Protein AF-A0A7V7VJ32-F1 (afdb_monomer)

Secondary structure (DSSP, 8-state):
-EEEETTEEEEE----------S--PPPP-HHHHHHHHHTT----HHHHHHHHHHHHTT---

Mean predicted aligned error: 13.53 Å

Solvent-accessible surface area (backbone atoms only — not comparable to full-atom values): 4224 Å² total; per-residue (Å²): 101,77,42,69,57,95,91,38,79,78,49,69,65,69,82,83,76,78,65,77,70,68,94,58,76,78,76,79,76,64,58,65,61,50,49,39,73,76,51,57,87,74,76,80,51,72,69,56,51,51,52,54,53,56,58,58,59,68,69,72,80,123

Radius of gyration: 24.65 Å; Cα contacts (8 Å, |Δi|>4): 20; chains: 1; bounding box: 42×33×52 Å

pLDDT: mean 85.62, std 12.54, range [55.03, 96.94]

Foldseek 3Di:
DFDDDPPHTDGDDDPPDPDPPPPDDDPDDPPVVVCCVVQNPDDDDPVRVVVVVVVVVVPPPD

Sequence (62 aa):
MSISKRGRIIATLVPALVAPLASGEPAKPDIMARLRATWGERVFTLKEVAAMRAEELKGEEG

Structure (mmCIF, N/CA/C/O backbone):
data_AF-A0A7V7VJ32-F1
#
_entry.id   AF-A0A7V7VJ32-F1
#
loop_
_atom_site.group_PDB
_atom_site.id
_atom_site.type_symbol
_atom_site.label_atom_id
_atom_site.label_alt_id
_atom_site.label_comp_id
_atom_site.label_asym_id
_atom_site.label_entity_id
_atom_site.label_seq_id
_atom_site.pdbx_PDB_ins_code
_atom_site.Cartn_x
_atom_site.Cartn_y
_atom_site.Cartn_z
_atom_site.occupancy
_atom_site.B_iso_or_equiv
_atom_site.auth_seq_id
_atom_site.auth_comp_id
_atom_site.auth_asym_id
_atom_site.auth_atom_id
_atom_site.pdbx_PDB_model_num
ATOM 1 N N . MET A 1 1 ? 21.261 12.217 -34.925 1.00 80.25 1 MET A N 1
ATOM 2 C CA . MET A 1 1 ? 2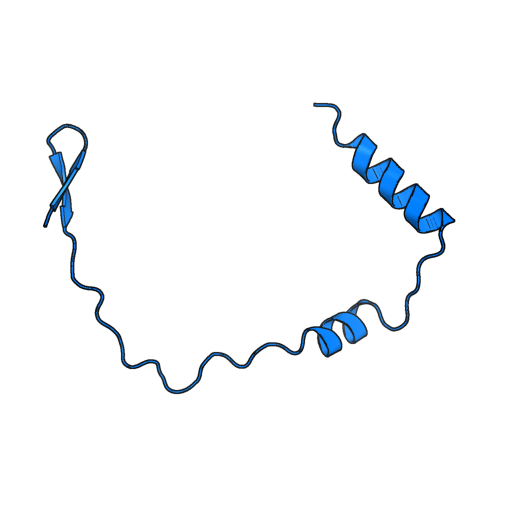1.188 13.397 -34.030 1.00 80.25 1 MET A CA 1
ATOM 3 C C . MET A 1 1 ? 22.074 13.115 -32.820 1.00 80.25 1 MET A C 1
ATOM 5 O O . MET A 1 1 ? 21.977 12.020 -32.281 1.00 80.25 1 MET A O 1
ATOM 9 N N . SER A 1 2 ? 23.006 13.999 -32.460 1.00 90.12 2 SER A N 1
ATOM 10 C CA . SER A 1 2 ? 24.001 13.754 -31.398 1.00 90.12 2 SER A CA 1
ATOM 11 C C . SER A 1 2 ? 23.672 14.530 -30.119 1.00 90.12 2 SER A C 1
ATOM 13 O O . SER A 1 2 ? 23.095 15.613 -30.172 1.00 90.12 2 SER A O 1
ATOM 15 N N . ILE A 1 3 ? 24.034 13.964 -28.966 1.00 93.69 3 ILE A N 1
ATOM 16 C CA . ILE A 1 3 ? 23.917 14.585 -27.643 1.00 93.69 3 ILE A CA 1
ATOM 17 C C . ILE A 1 3 ? 25.316 15.029 -27.219 1.00 93.69 3 ILE A C 1
ATOM 19 O O . ILE A 1 3 ? 26.254 14.225 -27.207 1.00 93.69 3 ILE A O 1
ATOM 23 N N . SER A 1 4 ? 25.467 16.303 -26.857 1.00 95.50 4 SER A N 1
ATOM 24 C CA . SER A 1 4 ? 26.744 16.875 -26.433 1.00 95.50 4 SER A CA 1
ATOM 25 C C . SER A 1 4 ? 26.681 17.469 -25.026 1.00 95.50 4 SER A C 1
ATOM 27 O O . SER A 1 4 ? 25.640 17.928 -24.558 1.00 95.50 4 SER A O 1
ATOM 29 N N . LYS A 1 5 ? 27.823 17.456 -24.332 1.00 91.88 5 LYS A N 1
ATOM 30 C CA . LYS A 1 5 ? 28.034 18.113 -23.039 1.00 91.88 5 LYS A CA 1
ATOM 31 C C . LYS A 1 5 ? 29.405 18.781 -23.040 1.00 91.88 5 LYS A C 1
ATOM 33 O O . LYS A 1 5 ? 30.414 18.126 -23.290 1.00 91.88 5 LYS A O 1
ATOM 38 N N . ARG A 1 6 ? 29.445 20.092 -22.759 1.00 94.06 6 ARG A N 1
ATOM 39 C CA . ARG A 1 6 ? 30.673 20.922 -22.781 1.00 94.06 6 ARG A CA 1
ATOM 40 C C . ARG A 1 6 ? 31.468 20.781 -24.093 1.00 94.06 6 ARG A C 1
ATOM 42 O O . ARG A 1 6 ? 32.678 20.583 -24.074 1.00 94.06 6 ARG A O 1
ATOM 49 N N . GLY A 1 7 ? 30.772 20.799 -25.230 1.00 92.19 7 GLY A N 1
ATOM 50 C CA . GLY A 1 7 ? 31.389 20.684 -26.558 1.00 92.19 7 GLY A CA 1
ATOM 51 C C . GLY A 1 7 ? 31.891 19.284 -26.933 1.00 92.19 7 GLY A C 1
ATOM 52 O O . GLY A 1 7 ? 32.368 19.103 -28.047 1.00 92.19 7 GLY A O 1
ATOM 53 N N . ARG A 1 8 ? 31.761 18.277 -26.055 1.00 91.94 8 ARG A N 1
ATOM 54 C CA . ARG A 1 8 ? 32.068 16.875 -26.379 1.00 91.94 8 ARG A CA 1
ATOM 55 C C . ARG A 1 8 ? 30.793 16.094 -26.642 1.00 91.94 8 ARG A C 1
ATOM 57 O O . ARG A 1 8 ? 29.829 16.208 -25.887 1.00 91.94 8 ARG A O 1
ATOM 64 N N . ILE A 1 9 ? 30.797 15.285 -27.695 1.00 95.00 9 ILE A N 1
ATOM 65 C CA . ILE A 1 9 ? 29.718 14.336 -27.974 1.00 95.00 9 ILE A CA 1
ATOM 66 C C . ILE A 1 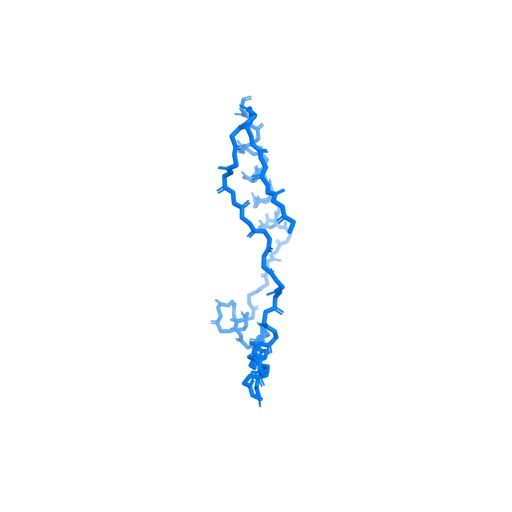9 ? 29.793 13.220 -26.929 1.00 95.00 9 ILE A C 1
ATOM 68 O O . ILE A 1 9 ? 30.848 12.621 -26.745 1.00 95.00 9 ILE A O 1
ATOM 72 N N . ILE A 1 10 ? 28.682 12.974 -26.236 1.00 96.25 10 ILE A N 1
ATOM 73 C CA . ILE A 1 10 ? 28.580 11.944 -25.190 1.00 96.25 10 ILE A CA 1
ATOM 74 C C . ILE A 1 10 ? 27.660 10.790 -25.583 1.00 96.25 10 ILE A C 1
ATOM 76 O O . ILE A 1 10 ? 27.754 9.720 -24.993 1.00 96.25 10 ILE A O 1
ATOM 80 N N . ALA A 1 11 ? 26.772 10.995 -26.559 1.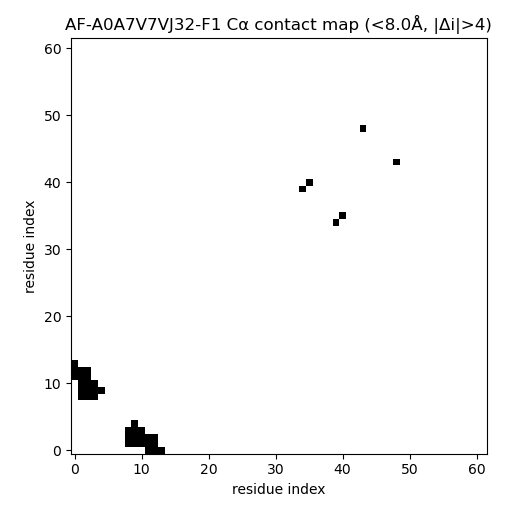00 94.25 11 ALA A N 1
ATOM 81 C CA . ALA A 1 11 ? 25.880 9.956 -27.057 1.00 94.25 11 ALA A CA 1
ATOM 82 C C . ALA A 1 11 ? 25.320 10.307 -28.442 1.00 94.25 11 ALA A C 1
ATOM 84 O O . ALA A 1 11 ? 25.325 11.465 -28.868 1.00 94.25 11 ALA A O 1
ATOM 85 N N . THR A 1 12 ? 24.777 9.295 -29.115 1.00 93.81 12 THR A N 1
ATOM 86 C CA . THR A 1 12 ? 24.049 9.424 -30.380 1.00 93.81 12 THR A CA 1
ATOM 87 C C . THR A 1 12 ? 22.627 8.930 -30.169 1.00 93.81 12 THR A C 1
ATOM 89 O O . THR A 1 12 ? 22.429 7.829 -29.661 1.00 93.81 12 THR A O 1
ATOM 92 N N . LEU A 1 13 ? 21.636 9.732 -30.561 1.00 91.44 13 LEU A N 1
ATOM 93 C CA . LEU A 1 13 ? 20.247 9.285 -30.590 1.00 91.44 13 LEU A CA 1
ATOM 94 C C . LEU A 1 13 ? 20.091 8.247 -31.699 1.00 91.44 13 LEU A C 1
ATOM 96 O O . LEU A 1 13 ? 20.320 8.552 -32.874 1.00 91.44 13 LEU A O 1
ATOM 100 N N . VAL A 1 14 ? 19.679 7.047 -31.310 1.00 87.50 14 VAL A N 1
ATOM 101 C CA . VAL A 1 14 ? 19.229 5.993 -32.217 1.00 87.50 14 VAL A CA 1
ATOM 102 C C . VAL A 1 14 ? 17.704 5.911 -32.147 1.00 87.50 14 VAL A C 1
ATOM 104 O O . VAL A 1 14 ? 17.143 6.119 -31.067 1.00 87.50 14 VAL A O 1
ATOM 107 N N . PRO A 1 15 ? 17.008 5.648 -33.267 1.00 84.75 15 PRO A N 1
ATOM 108 C CA . PRO A 1 15 ? 15.582 5.361 -33.229 1.00 84.75 15 PRO A CA 1
ATO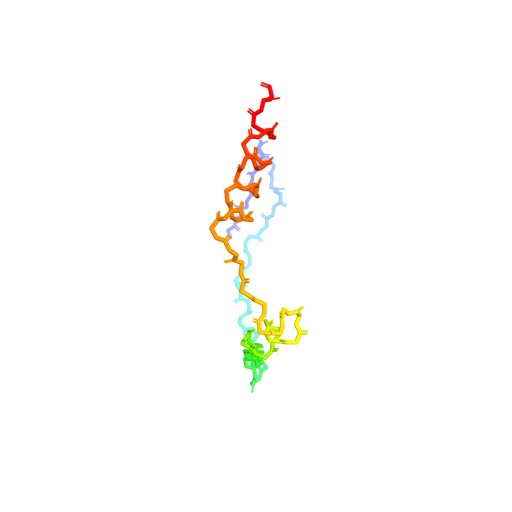M 109 C C . PRO A 1 15 ? 15.302 4.217 -32.255 1.00 84.75 15 PRO A C 1
ATOM 111 O O . PRO A 1 15 ? 16.034 3.225 -32.236 1.00 84.75 15 PRO A O 1
ATOM 114 N N . ALA A 1 16 ? 14.242 4.349 -31.458 1.00 80.44 16 ALA A N 1
ATOM 115 C CA . ALA A 1 16 ? 13.764 3.232 -30.663 1.00 80.44 16 ALA A CA 1
ATOM 116 C C . ALA A 1 16 ? 13.346 2.117 -31.627 1.00 80.44 16 ALA A C 1
ATOM 118 O O . ALA A 1 16 ? 12.409 2.280 -32.410 1.00 80.44 16 ALA A O 1
ATOM 119 N N . LEU A 1 17 ? 14.060 0.993 -31.593 1.00 76.75 17 LEU A N 1
ATOM 120 C CA . LEU A 1 17 ? 13.582 -0.227 -32.221 1.00 76.75 17 LEU A CA 1
ATOM 121 C C . LEU A 1 17 ? 12.370 -0.660 -31.403 1.00 76.75 17 LEU A C 1
ATOM 123 O O . LEU A 1 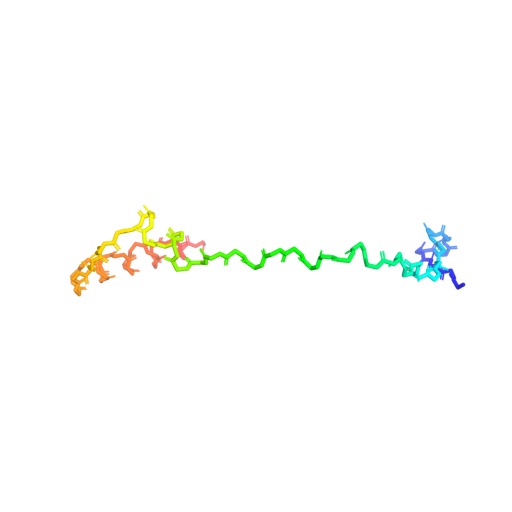17 ? 12.514 -1.096 -30.261 1.00 76.75 17 LEU A O 1
ATOM 127 N N . VAL A 1 18 ? 11.174 -0.492 -31.966 1.00 66.06 18 VAL A N 1
ATOM 128 C CA . VAL A 1 18 ? 9.983 -1.153 -31.442 1.00 66.06 18 VAL A CA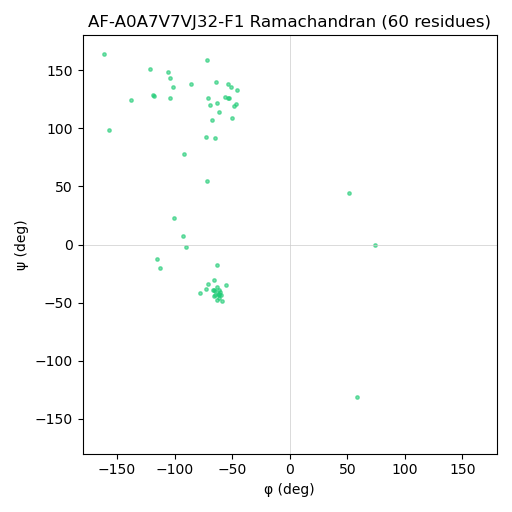 1
ATOM 129 C C . VAL A 1 18 ? 10.239 -2.639 -31.656 1.00 66.06 18 VAL A C 1
ATOM 131 O O . VAL A 1 18 ? 10.005 -3.169 -32.740 1.00 66.06 18 VAL A O 1
ATOM 134 N N . ALA A 1 19 ? 10.811 -3.307 -30.652 1.00 65.44 19 ALA A N 1
ATOM 135 C CA . ALA A 1 19 ? 10.731 -4.754 -30.593 1.00 65.44 19 ALA A CA 1
ATOM 136 C C . ALA A 1 19 ? 9.243 -5.095 -30.752 1.00 65.44 19 ALA A C 1
ATOM 138 O O . ALA A 1 19 ? 8.422 -4.404 -30.131 1.00 65.44 19 ALA A O 1
ATOM 139 N N . PRO A 1 20 ? 8.866 -6.094 -31.577 1.00 61.28 20 PRO A N 1
ATOM 140 C CA . PRO A 1 20 ? 7.515 -6.621 -31.515 1.00 61.28 20 PRO A CA 1
ATOM 141 C C . PRO A 1 20 ? 7.260 -6.864 -30.038 1.00 61.28 20 PRO A C 1
ATOM 143 O O . PRO A 1 20 ? 8.059 -7.562 -29.405 1.00 61.28 20 PRO A O 1
ATOM 146 N N . LEU A 1 21 ? 6.252 -6.194 -29.471 1.00 59.44 21 LEU A N 1
ATOM 147 C CA . LEU A 1 21 ? 5.811 -6.487 -28.120 1.00 59.44 21 LEU A CA 1
ATOM 148 C C . LEU A 1 21 ? 5.638 -7.999 -28.125 1.00 59.44 21 LEU A C 1
ATOM 150 O O . LEU A 1 21 ? 4.770 -8.504 -28.840 1.00 59.44 21 LEU A O 1
ATOM 154 N N . ALA A 1 22 ? 6.534 -8.722 -27.442 1.00 60.53 22 ALA A N 1
ATOM 155 C CA . ALA A 1 22 ? 6.304 -10.124 -27.165 1.00 60.53 22 ALA A CA 1
ATOM 156 C C . ALA A 1 22 ? 4.868 -10.153 -26.651 1.00 60.53 22 ALA A C 1
ATOM 158 O O . ALA A 1 22 ? 4.531 -9.354 -25.779 1.00 60.53 22 ALA A O 1
ATOM 159 N N . SER A 1 23 ? 4.015 -10.904 -27.342 1.00 62.91 23 SER A N 1
ATOM 160 C CA . SER A 1 23 ? 2.562 -10.726 -27.407 1.00 62.91 23 SER A CA 1
ATOM 161 C C . SER A 1 23 ? 1.851 -11.116 -26.109 1.00 62.91 23 SER A C 1
ATOM 163 O O . SER A 1 23 ? 0.955 -11.952 -26.085 1.00 62.91 23 SER A O 1
ATOM 165 N N . GLY A 1 24 ? 2.276 -10.521 -25.012 1.00 66.00 24 GLY A N 1
ATOM 166 C CA . GLY A 1 24 ? 1.720 -10.634 -23.692 1.00 66.00 24 GLY A CA 1
ATOM 167 C C . GLY A 1 24 ? 2.152 -9.382 -22.965 1.00 66.00 24 GLY A C 1
ATOM 168 O O . GLY A 1 24 ? 3.275 -9.300 -22.468 1.00 66.00 24 GLY A O 1
ATOM 169 N N . GLU A 1 25 ? 1.258 -8.396 -22.907 1.00 69.44 25 GLU A N 1
ATOM 170 C CA . GLU A 1 25 ? 1.323 -7.444 -21.807 1.00 69.44 25 GLU A CA 1
ATOM 171 C C . GLU A 1 25 ? 1.511 -8.259 -20.519 1.00 69.44 25 GLU A C 1
ATOM 173 O O . GLU A 1 25 ? 0.828 -9.279 -20.346 1.00 69.44 25 GLU A O 1
ATOM 178 N N . PRO A 1 26 ? 2.450 -7.885 -19.635 1.00 71.81 26 PRO A N 1
ATOM 179 C CA . PRO A 1 26 ? 2.586 -8.579 -18.369 1.00 71.81 26 PRO A CA 1
ATOM 180 C C . PRO A 1 26 ? 1.218 -8.577 -17.692 1.00 71.81 26 PRO A C 1
ATOM 182 O O . PRO A 1 26 ? 0.587 -7.525 -17.559 1.00 71.81 26 PRO A O 1
ATOM 185 N N . ALA A 1 27 ? 0.745 -9.767 -17.316 1.00 82.12 27 ALA A N 1
ATOM 186 C CA . ALA A 1 27 ? -0.560 -9.910 -16.696 1.00 82.12 27 ALA A CA 1
ATOM 187 C C . ALA A 1 27 ? -0.646 -8.947 -15.509 1.00 82.12 27 ALA A C 1
ATOM 189 O O . ALA A 1 27 ? 0.234 -8.934 -14.640 1.00 82.12 27 ALA A O 1
ATOM 190 N N . LYS A 1 28 ? -1.691 -8.112 -15.492 1.00 86.94 28 LYS A N 1
ATOM 191 C CA . LYS A 1 28 ? -1.899 -7.178 -14.387 1.00 86.94 28 LYS A CA 1
ATOM 192 C C . LYS A 1 28 ? -1.948 -7.984 -13.086 1.00 86.94 28 LYS A C 1
ATOM 194 O O . LYS A 1 28 ? -2.719 -8.942 -13.008 1.00 86.94 28 LYS A O 1
ATOM 199 N N . PRO A 1 29 ? -1.136 -7.634 -12.075 1.00 87.69 29 PRO A N 1
ATOM 200 C CA . PRO A 1 29 ? -1.191 -8.328 -10.804 1.00 87.69 29 PRO A CA 1
ATOM 201 C C . PRO A 1 29 ? -2.561 -8.104 -10.167 1.00 87.69 29 PRO A C 1
ATOM 203 O O . PRO A 1 29 ? -3.087 -6.990 -10.181 1.00 87.69 29 PRO A O 1
ATOM 206 N N . ASP A 1 30 ? -3.112 -9.151 -9.560 1.00 94.25 30 ASP A N 1
ATOM 207 C CA . ASP A 1 30 ? -4.308 -9.012 -8.739 1.00 94.25 30 ASP A CA 1
ATOM 208 C C . ASP A 1 30 ? -3.935 -8.320 -7.421 1.00 94.25 30 ASP A C 1
ATOM 210 O O . ASP A 1 30 ? -3.487 -8.934 -6.446 1.00 94.25 30 ASP A O 1
ATOM 214 N N . ILE A 1 31 ? -4.076 -6.996 -7.418 1.00 93.12 31 ILE A N 1
ATOM 215 C CA . ILE A 1 31 ? -3.789 -6.155 -6.257 1.00 93.12 31 ILE A CA 1
ATOM 216 C C . ILE A 1 31 ? -4.725 -6.499 -5.095 1.00 93.12 31 ILE A C 1
ATOM 218 O O . ILE A 1 31 ? -4.280 -6.529 -3.951 1.00 93.12 31 ILE A O 1
ATOM 222 N N . MET A 1 32 ? -5.990 -6.828 -5.365 1.00 93.38 32 MET A N 1
ATOM 223 C CA . MET A 1 32 ? -6.963 -7.120 -4.311 1.00 93.38 32 MET A CA 1
ATOM 224 C C . MET A 1 32 ? -6.690 -8.467 -3.645 1.00 93.38 32 MET A C 1
ATOM 226 O O . MET A 1 32 ? -6.818 -8.581 -2.426 1.00 93.38 32 MET A O 1
ATOM 230 N N . ALA A 1 33 ? -6.275 -9.483 -4.405 1.00 94.94 33 ALA A N 1
ATOM 231 C CA . ALA A 1 33 ? -5.810 -10.748 -3.839 1.00 94.94 33 ALA A CA 1
ATOM 232 C C . ALA A 1 33 ? -4.574 -10.548 -2.956 1.00 94.94 33 ALA A C 1
ATOM 234 O O . ALA A 1 33 ? -4.530 -11.074 -1.846 1.00 94.94 33 ALA A O 1
ATOM 235 N N . ARG A 1 34 ? -3.603 -9.740 -3.399 1.00 95.12 34 ARG A N 1
ATOM 236 C CA . ARG A 1 34 ? -2.409 -9.426 -2.599 1.00 95.12 34 ARG A CA 1
ATOM 237 C C . ARG A 1 34 ? -2.756 -8.685 -1.314 1.00 95.12 34 ARG A C 1
ATOM 239 O O . ARG A 1 34 ? -2.293 -9.080 -0.253 1.00 95.12 34 ARG A O 1
ATOM 246 N N . LEU A 1 35 ? -3.592 -7.651 -1.392 1.00 93.75 35 LEU A N 1
ATOM 247 C CA . LEU A 1 35 ? -4.021 -6.898 -0.213 1.00 93.75 35 LEU A CA 1
ATOM 248 C C . LEU A 1 35 ? -4.742 -7.799 0.794 1.00 93.75 35 LEU A C 1
ATOM 250 O O . LEU A 1 35 ? -4.425 -7.742 1.977 1.00 93.75 35 LEU A O 1
ATOM 254 N N . ARG A 1 36 ? -5.638 -8.680 0.331 1.00 93.62 36 ARG A N 1
ATOM 255 C CA . ARG A 1 36 ? -6.304 -9.668 1.195 1.00 93.62 36 ARG A CA 1
ATOM 256 C C . ARG A 1 36 ? -5.335 -10.687 1.788 1.00 93.62 36 ARG A C 1
ATOM 258 O O . ARG A 1 36 ? -5.471 -11.021 2.954 1.00 93.62 36 ARG A O 1
ATOM 265 N N . ALA A 1 37 ? -4.350 -11.162 1.029 1.00 95.81 37 ALA A N 1
ATOM 266 C CA . ALA A 1 37 ? -3.347 -12.092 1.548 1.00 95.81 37 ALA A CA 1
ATOM 267 C C . ALA A 1 37 ? -2.455 -11.447 2.621 1.00 95.81 37 ALA A C 1
ATOM 269 O O . ALA A 1 37 ? -2.125 -12.088 3.613 1.00 9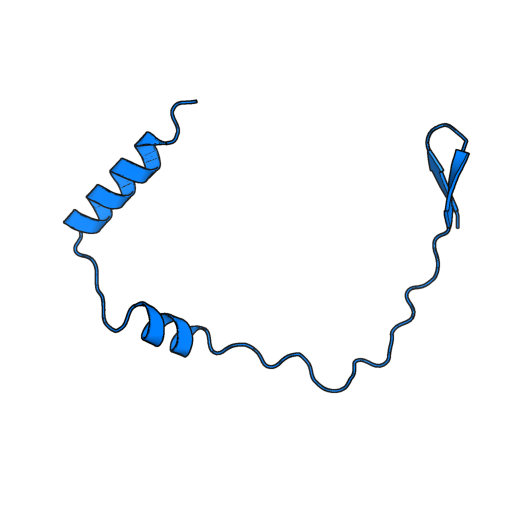5.81 37 ALA A O 1
ATOM 270 N N . THR A 1 38 ? -2.082 -10.178 2.436 1.00 95.69 38 THR A N 1
ATOM 271 C CA . THR A 1 38 ? -1.211 -9.454 3.370 1.00 95.69 38 THR A CA 1
ATOM 272 C C . THR A 1 38 ? -1.957 -8.968 4.612 1.00 95.69 38 THR A C 1
ATOM 274 O O . THR A 1 38 ? -1.421 -9.037 5.715 1.00 95.69 38 THR A O 1
ATOM 277 N N . TRP A 1 39 ? -3.175 -8.450 4.447 1.00 93.25 39 TRP A N 1
ATOM 278 C CA . TRP A 1 39 ? -3.889 -7.724 5.503 1.00 93.25 39 TRP A CA 1
ATOM 279 C C . TRP A 1 39 ? -5.165 -8.422 5.983 1.00 93.25 39 TRP A C 1
ATOM 281 O O . TRP A 1 39 ? -5.707 -8.037 7.018 1.00 93.25 39 TRP A O 1
ATOM 291 N N . GLY A 1 40 ? -5.644 -9.445 5.273 1.00 94.00 40 GLY A N 1
ATOM 292 C CA . GLY A 1 40 ? -6.881 -10.150 5.599 1.00 94.00 40 GLY A CA 1
ATOM 293 C C . GLY A 1 40 ? -8.084 -9.210 5.626 1.00 94.00 40 GLY A C 1
ATOM 294 O O . GLY A 1 40 ? -8.285 -8.405 4.717 1.00 94.00 40 GLY A O 1
ATOM 295 N N . GLU A 1 41 ? -8.861 -9.306 6.702 1.00 92.62 41 GLU A N 1
ATOM 296 C CA . GLU A 1 41 ? -10.017 -8.448 6.992 1.00 92.62 41 GLU A CA 1
ATOM 297 C C . GLU A 1 41 ? -9.684 -7.350 8.015 1.00 92.62 41 GLU A C 1
ATOM 299 O O . GLU A 1 41 ? -10.559 -6.849 8.718 1.00 92.62 41 GLU A O 1
ATOM 304 N N . ARG A 1 42 ? -8.403 -6.990 8.161 1.00 92.69 42 ARG A N 1
ATOM 305 C CA . ARG A 1 42 ? -7.977 -6.028 9.179 1.00 92.69 42 ARG A CA 1
ATOM 306 C C . ARG A 1 42 ? -8.600 -4.653 8.929 1.00 92.69 42 ARG A C 1
ATOM 308 O O . ARG A 1 42 ? -8.351 -4.022 7.904 1.00 92.69 42 ARG A O 1
ATOM 315 N N . VAL A 1 43 ? -9.340 -4.161 9.920 1.00 91.50 43 VAL A N 1
ATOM 316 C CA . VAL A 1 43 ? -9.906 -2.808 9.955 1.00 91.50 43 VAL A CA 1
ATOM 317 C C . VAL A 1 43 ? -9.319 -2.068 11.150 1.00 91.50 43 VAL A C 1
ATOM 319 O O . VAL A 1 43 ? -9.346 -2.576 12.268 1.00 91.50 43 VAL A O 1
ATOM 322 N N . PHE A 1 44 ? -8.778 -0.874 10.911 1.00 92.38 44 PHE A N 1
ATOM 323 C CA . PHE A 1 44 ? -8.234 -0.025 11.969 1.00 92.38 44 PHE A CA 1
ATOM 324 C C . PHE A 1 44 ? -9.330 0.830 12.595 1.00 92.38 44 PHE A C 1
ATOM 326 O O . PHE A 1 44 ? -10.161 1.422 11.904 1.00 92.38 44 PHE A O 1
ATOM 333 N N . THR A 1 45 ? -9.295 0.937 13.915 1.00 96.69 45 THR A N 1
ATOM 334 C CA . THR A 1 45 ? -10.123 1.880 14.662 1.00 96.69 45 THR A CA 1
ATOM 335 C C . THR A 1 45 ? -9.635 3.313 14.455 1.00 96.69 45 THR A C 1
ATOM 337 O O . THR A 1 45 ? -8.464 3.562 14.164 1.00 96.69 45 THR A O 1
ATOM 340 N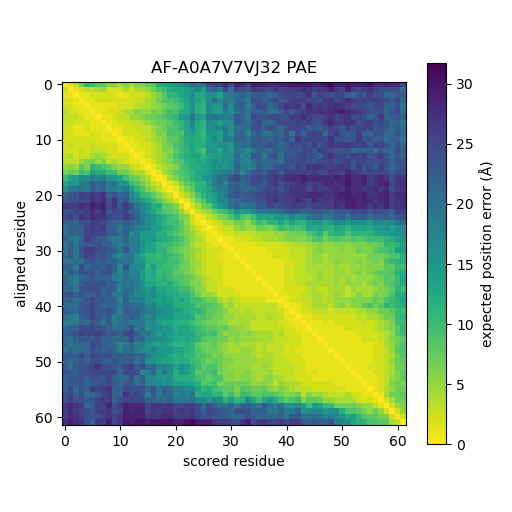 N . LEU A 1 46 ? -10.513 4.292 14.693 1.00 96.38 46 LEU A N 1
ATOM 341 C CA . LEU A 1 46 ? -10.141 5.712 14.641 1.00 96.38 46 LEU A CA 1
ATOM 342 C C . LEU A 1 46 ? -8.964 6.051 15.568 1.00 96.38 46 LEU A C 1
ATOM 344 O O . LEU A 1 46 ? -8.125 6.878 15.222 1.00 96.38 46 LEU A O 1
ATOM 348 N N . LYS A 1 47 ? -8.876 5.389 16.728 1.00 96.94 47 LYS A N 1
ATOM 349 C CA . LYS A 1 47 ? -7.782 5.581 17.687 1.00 96.94 47 LYS A CA 1
ATOM 350 C C . LYS A 1 47 ? -6.441 5.112 17.122 1.00 96.94 47 LYS A C 1
ATOM 352 O O . LYS A 1 47 ? -5.444 5.811 17.267 1.00 96.94 47 LYS A O 1
ATOM 357 N N . GLU A 1 48 ? -6.414 3.949 16.476 1.00 95.75 48 GLU A N 1
ATOM 358 C CA . GLU A 1 48 ? -5.202 3.425 15.837 1.00 95.75 48 GLU A CA 1
ATOM 359 C C . GLU A 1 48 ? -4.777 4.295 14.655 1.00 95.75 48 GLU A C 1
ATOM 361 O O . GLU A 1 48 ? -3.593 4.581 14.504 1.00 95.75 48 GLU A O 1
ATOM 366 N N . VAL A 1 49 ? -5.737 4.785 13.862 1.00 95.38 49 VAL A N 1
ATOM 367 C CA . VAL A 1 49 ? -5.453 5.730 12.773 1.00 95.38 49 VAL A CA 1
ATOM 368 C C . VAL A 1 49 ? -4.839 7.020 13.314 1.00 95.38 49 VAL A C 1
ATOM 370 O O . VAL A 1 49 ? -3.823 7.468 12.789 1.00 95.38 49 VAL A O 1
ATOM 373 N N . ALA A 1 50 ? -5.393 7.594 14.384 1.00 95.56 50 ALA A N 1
ATOM 374 C CA . ALA A 1 50 ? -4.838 8.792 15.013 1.00 95.56 50 ALA A CA 1
ATOM 375 C C . ALA A 1 50 ? -3.406 8.574 15.532 1.00 95.56 50 ALA A C 1
ATOM 377 O O . ALA A 1 50 ? -2.552 9.439 15.345 1.00 95.56 50 ALA A O 1
ATOM 378 N N . ALA A 1 51 ? -3.124 7.412 16.130 1.00 95.50 51 ALA A N 1
ATOM 379 C CA . ALA A 1 51 ? -1.779 7.066 16.586 1.00 95.50 51 ALA A CA 1
ATOM 380 C C . ALA A 1 51 ? -0.782 6.937 15.420 1.00 95.50 51 ALA A C 1
ATOM 382 O O . ALA A 1 51 ? 0.317 7.475 15.505 1.00 95.50 51 ALA A O 1
ATOM 383 N N . MET A 1 52 ? -1.173 6.293 14.310 1.00 93.69 52 MET A N 1
ATOM 384 C CA . MET A 1 52 ? -0.326 6.197 13.111 1.00 93.69 52 MET A CA 1
ATOM 385 C C . MET A 1 52 ? -0.014 7.579 12.526 1.00 93.69 52 MET A C 1
ATOM 387 O O . MET A 1 52 ? 1.135 7.855 12.200 1.00 93.69 52 MET A O 1
ATOM 391 N N . ARG A 1 53 ? -1.009 8.475 12.463 1.00 93.00 53 ARG A N 1
ATOM 392 C CA . ARG A 1 53 ? -0.804 9.859 12.005 1.00 93.00 53 ARG A CA 1
ATOM 393 C C . ARG A 1 53 ? 0.154 10.638 12.901 1.00 93.00 53 ARG A C 1
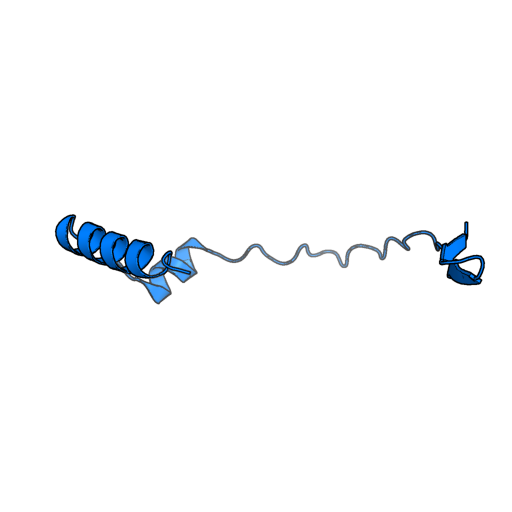ATOM 395 O O . ARG A 1 53 ? 1.003 11.355 12.392 1.00 93.00 53 ARG A O 1
ATOM 402 N N . ALA A 1 54 ? 0.039 10.496 14.218 1.00 93.69 54 ALA A N 1
ATOM 403 C CA . ALA A 1 54 ? 0.940 11.173 15.148 1.00 93.69 54 ALA A CA 1
ATOM 404 C C . ALA A 1 54 ? 2.405 10.734 14.961 1.00 93.69 54 ALA A C 1
ATOM 406 O O . ALA A 1 54 ? 3.302 11.572 15.007 1.00 93.69 54 ALA A O 1
ATOM 407 N N . GLU A 1 55 ? 2.644 9.444 14.703 1.00 90.19 55 GLU A N 1
ATOM 408 C CA . GLU A 1 55 ? 3.991 8.929 14.423 1.00 90.19 55 GLU A CA 1
ATOM 409 C C . GLU A 1 55 ? 4.524 9.367 13.047 1.00 90.19 55 GLU A C 1
ATOM 411 O O . GLU A 1 55 ? 5.715 9.638 12.935 1.00 90.19 55 GLU A O 1
ATOM 416 N N . GLU A 1 56 ? 3.672 9.500 12.019 1.00 87.50 56 GLU A N 1
ATOM 417 C CA . GLU A 1 56 ? 4.069 10.082 10.722 1.00 87.50 56 GLU A CA 1
ATOM 418 C C . GLU A 1 56 ? 4.595 11.520 10.886 1.00 87.50 56 GLU A C 1
ATOM 420 O O . GLU A 1 56 ? 5.678 11.836 10.396 1.00 87.50 56 GLU A O 1
ATOM 425 N N . LEU A 1 57 ? 3.867 12.375 11.617 1.00 84.81 57 LEU A N 1
ATOM 426 C CA . LEU A 1 57 ? 4.240 13.785 11.820 1.00 84.81 57 LEU A CA 1
ATOM 427 C C . LEU A 1 57 ? 5.536 13.952 12.624 1.00 84.81 57 LEU A C 1
ATOM 429 O O . LEU A 1 57 ? 6.288 14.898 12.411 1.00 84.81 57 LEU A O 1
ATOM 433 N N . LYS A 1 58 ? 5.822 13.023 13.537 1.00 79.69 58 LYS A N 1
ATOM 434 C CA . LYS A 1 58 ? 7.038 13.037 14.359 1.00 79.69 58 LYS A CA 1
ATOM 435 C C . LYS A 1 58 ? 8.328 12.895 13.531 1.00 79.69 58 LYS A C 1
ATOM 437 O O . LYS A 1 58 ? 9.404 13.198 14.034 1.00 79.69 58 LYS A O 1
ATOM 442 N N . GLY A 1 59 ? 8.236 12.434 12.280 1.00 65.81 59 GLY A N 1
ATOM 443 C CA . GLY A 1 59 ? 9.363 12.309 11.352 1.00 65.81 59 GLY A CA 1
ATOM 444 C C . GLY A 1 59 ? 9.642 13.538 10.474 1.00 65.81 59 GLY A C 1
ATOM 445 O O . GLY A 1 59 ? 10.594 13.492 9.699 1.00 65.81 59 GLY A O 1
ATOM 446 N N . GLU A 1 60 ? 8.844 14.611 10.566 1.00 60.72 60 GLU A N 1
ATOM 447 C CA . GLU A 1 60 ? 9.003 15.846 9.766 1.00 60.72 60 GLU A CA 1
ATOM 448 C C . GLU A 1 60 ? 9.861 16.932 10.452 1.00 60.72 60 GLU A C 1
ATOM 450 O O . GLU A 1 60 ? 9.981 18.043 9.938 1.00 60.72 60 GLU A O 1
ATOM 455 N N . GLU A 1 61 ? 10.497 16.630 11.587 1.00 55.03 61 GLU A N 1
ATOM 456 C CA . GLU A 1 61 ? 11.453 17.527 12.253 1.00 55.03 61 GLU A CA 1
ATOM 457 C C . GLU A 1 61 ? 12.884 17.239 11.765 1.00 55.03 61 GLU A C 1
ATOM 459 O O . GLU A 1 61 ? 13.665 16.544 12.419 1.00 55.03 61 GLU A O 1
ATOM 464 N N . GLY A 1 62 ? 13.198 17.739 10.565 1.00 56.81 62 GLY A N 1
ATOM 465 C CA . GLY A 1 62 ? 14.568 17.915 10.068 1.00 56.81 62 GLY A CA 1
ATOM 466 C C . GLY A 1 62 ? 15.134 19.283 10.424 1.00 56.81 62 GLY A C 1
ATOM 467 O O . GLY A 1 62 ? 14.357 20.264 10.389 1.00 56.81 62 GLY A O 1
#